Protein AF-A0A1I4DC19-F1 (afdb_monomer)

Secondary structure (DSSP, 8-state):
---HHHHHHHHHHHTTTSPBPHHHHHHHHHH-SSPPS-SSHHHHHHHHHHHHHHTT-EEE--TTSSSTTPBGGGG-HHHHHHHHHHHHHH-SS---TTSS-EEEPPPPTT----

Sequence (114 aa):
MPTMKEEVSGFWEYATIDDVTFPSVLDALRELTETPPGQDDTERMLHFVGLMLDQGFIAVSSPYADPPGEPWCDGDRDAVLRRIRQEWEALDHEPTFLDLCWFHRPRENGAKRA

Foldseek 3Di:
DAALVVVLVVQLVVLVPDWAFLVNLVVVQVVHPDQADDPDPLRSSLRSVLVNLVVPKFWAADCPDVVHGHTPPVSPSVNLSVVQSVQVVVDPDDDDRNGRTIIHHPDPPDDDDD

Solvent-accessible surface area (backbone atoms only — not comparable to full-atom values): 6685 Å² total; per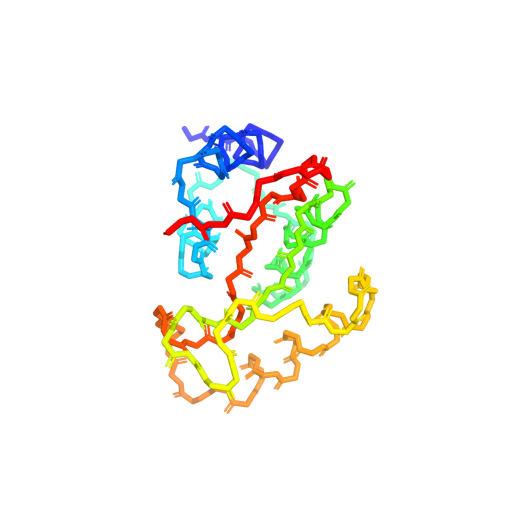-residue (Å²): 115,47,46,72,68,56,48,52,50,51,50,56,61,46,30,75,79,46,69,43,43,43,45,58,54,53,53,51,62,73,48,37,72,58,82,62,67,57,95,49,70,67,45,22,49,50,45,54,52,49,53,39,41,76,74,49,39,35,48,17,37,36,82,87,43,91,73,50,54,43,66,40,65,87,62,37,60,69,56,42,52,52,48,51,51,55,53,57,74,66,50,93,64,85,76,42,84,85,41,81,44,26,34,35,54,70,73,70,91,77,80,75,85,127

Nearest PDB structures (foldseek):
  1vtn-assembly1_C  TM=5.003E-01  e=8.009E+00  unclassified
  7q34-assembly2_C  TM=3.619E-01  e=3.775E+00  Lactococcus lactis subsp. lactis
  3f8f-assembly1_B  TM=3.730E-01  e=7.522E+00  Lactococcus cremoris subsp. cremoris MG1363

Mean predicted aligned error: 4.88 Å

Radius of gyration: 13.67 Å; Cα contacts (8 Å, |Δi|>4): 137; chains: 1; bounding box: 29×27×38 Å

Structure (mmCIF, N/CA/C/O backbone):
data_AF-A0A1I4DC19-F1
#
_entry.id   AF-A0A1I4DC19-F1
#
loop_
_atom_site.group_PDB
_atom_site.id
_atom_site.type_symbol
_atom_site.label_atom_id
_atom_site.label_alt_id
_atom_site.label_comp_id
_atom_site.label_asym_id
_atom_site.label_entity_id
_atom_site.label_seq_id
_atom_site.pdbx_PDB_ins_code
_atom_site.Cartn_x
_atom_site.Cartn_y
_atom_site.Cartn_z
_atom_site.occupancy
_atom_site.B_iso_or_equiv
_atom_site.auth_seq_id
_atom_site.auth_comp_id
_atom_site.auth_asym_id
_atom_site.auth_atom_id
_atom_site.pdbx_PDB_model_num
ATOM 1 N N . MET A 1 1 ? -9.856 16.409 9.497 1.00 74.25 1 MET A N 1
ATOM 2 C CA . MET A 1 1 ? -9.449 15.022 9.242 1.00 74.25 1 MET A CA 1
ATOM 3 C C . MET A 1 1 ? -10.343 14.496 8.126 1.00 74.25 1 MET A C 1
ATOM 5 O O . MET A 1 1 ? -11.516 14.865 8.131 1.00 74.25 1 MET A O 1
ATOM 9 N N . PRO A 1 2 ? -9.794 13.780 7.145 1.00 89.19 2 PRO A N 1
ATOM 10 C CA . PRO A 1 2 ? -10.501 13.336 5.944 1.00 89.19 2 PRO A CA 1
ATOM 11 C C . PRO A 1 2 ? -11.229 11.995 6.151 1.00 89.19 2 PRO A C 1
ATOM 13 O O . PRO A 1 2 ? -11.017 11.290 7.143 1.00 89.19 2 PRO A O 1
ATOM 16 N N . THR A 1 3 ? -12.146 11.664 5.246 1.00 94.38 3 THR A N 1
ATOM 17 C CA . THR A 1 3 ? -12.756 10.326 5.107 1.00 94.38 3 THR A CA 1
ATOM 18 C C . THR A 1 3 ? -11.865 9.406 4.265 1.00 94.38 3 THR A C 1
ATOM 20 O O . THR A 1 3 ? -11.012 9.882 3.515 1.00 94.38 3 THR A O 1
ATOM 23 N N . MET A 1 4 ? -12.090 8.086 4.310 1.00 93.50 4 MET A N 1
ATOM 24 C CA . MET A 1 4 ? -11.352 7.121 3.478 1.00 93.50 4 MET A CA 1
ATOM 25 C C . MET A 1 4 ? -11.461 7.466 1.995 1.00 93.50 4 MET A C 1
ATOM 27 O O . MET A 1 4 ? -10.483 7.407 1.256 1.00 93.50 4 MET A O 1
ATOM 31 N N . LYS A 1 5 ? -12.665 7.840 1.553 1.00 92.25 5 LYS A N 1
ATOM 32 C CA . LYS A 1 5 ? -12.919 8.182 0.153 1.00 92.25 5 LYS A CA 1
ATOM 33 C C . LYS A 1 5 ? -12.161 9.439 -0.272 1.00 92.25 5 LYS A C 1
ATOM 35 O O . LYS A 1 5 ? -11.657 9.484 -1.394 1.00 92.25 5 LYS A O 1
ATOM 40 N N . GLU A 1 6 ? -12.116 10.452 0.590 1.00 93.94 6 GLU A N 1
ATOM 41 C CA . GLU A 1 6 ? -11.363 11.680 0.327 1.00 93.94 6 GLU A CA 1
ATOM 42 C C . GLU A 1 6 ? -9.866 11.387 0.233 1.00 93.94 6 GLU A C 1
ATOM 44 O O . GLU A 1 6 ? -9.246 11.838 -0.725 1.00 93.94 6 GLU A O 1
ATOM 49 N N . GLU A 1 7 ? -9.314 10.551 1.118 1.00 94.88 7 GLU A N 1
ATOM 50 C CA . GLU A 1 7 ? -7.889 10.199 1.056 1.00 94.88 7 GLU A CA 1
ATOM 51 C C . GLU A 1 7 ? -7.512 9.367 -0.158 1.00 94.88 7 GLU A C 1
ATOM 53 O O . GLU A 1 7 ? -6.553 9.689 -0.856 1.00 94.88 7 GLU A O 1
ATOM 58 N N . VAL A 1 8 ? -8.296 8.342 -0.496 1.00 93.94 8 VAL A N 1
ATOM 59 C CA . VAL A 1 8 ? -8.036 7.572 -1.721 1.00 93.94 8 VAL A CA 1
ATOM 60 C C . VAL A 1 8 ? -8.126 8.475 -2.962 1.00 93.94 8 VAL A C 1
ATOM 62 O O . VAL A 1 8 ? -7.349 8.307 -3.902 1.00 93.94 8 VAL A O 1
ATOM 65 N N . SER A 1 9 ? -9.021 9.471 -2.958 1.00 93.25 9 SER A N 1
ATOM 66 C CA . SER A 1 9 ? -9.103 10.468 -4.037 1.00 93.25 9 SER A CA 1
ATOM 67 C C . SER A 1 9 ? -7.882 11.395 -4.054 1.00 93.25 9 SER A C 1
ATOM 69 O O . SER A 1 9 ? -7.338 11.660 -5.125 1.00 93.25 9 SER A O 1
ATOM 71 N N . GLY A 1 10 ? -7.409 11.839 -2.887 1.00 92.62 10 GLY A N 1
ATOM 72 C CA . GLY A 1 10 ? -6.191 12.640 -2.749 1.00 92.62 10 GLY A CA 1
ATOM 73 C C . GLY A 1 10 ? -4.953 11.894 -3.245 1.00 92.62 10 GLY A C 1
ATOM 74 O O . GLY A 1 10 ? -4.173 12.435 -4.029 1.00 92.62 10 GLY A O 1
ATOM 75 N N . PHE A 1 11 ? -4.823 10.612 -2.899 1.00 94.19 11 PHE A N 1
ATOM 76 C CA . PHE A 1 11 ? -3.781 9.752 -3.454 1.00 94.19 11 PHE A CA 1
ATOM 77 C C . PHE A 1 11 ? -3.899 9.587 -4.963 1.00 94.19 11 PHE A C 1
ATOM 79 O O . PHE A 1 11 ? -2.878 9.499 -5.637 1.00 94.19 11 PHE A O 1
ATOM 86 N N . TRP A 1 12 ? -5.111 9.554 -5.518 1.00 92.00 12 TRP A N 1
ATOM 87 C CA . TRP A 1 12 ? -5.288 9.403 -6.962 1.00 92.00 12 TRP A CA 1
ATOM 88 C C . TRP A 1 12 ? -4.778 10.629 -7.722 1.00 92.00 12 TRP A C 1
ATOM 90 O O . TRP A 1 12 ? -4.168 10.500 -8.787 1.00 92.00 12 TRP A O 1
ATOM 100 N N . GLU A 1 13 ? -4.999 11.820 -7.162 1.00 91.44 13 GLU A N 1
ATOM 101 C CA . GLU A 1 13 ? -4.441 13.070 -7.675 1.00 91.44 13 GLU A CA 1
ATOM 102 C C . GLU A 1 13 ? -2.921 13.117 -7.492 1.00 91.44 13 GLU A C 1
ATOM 104 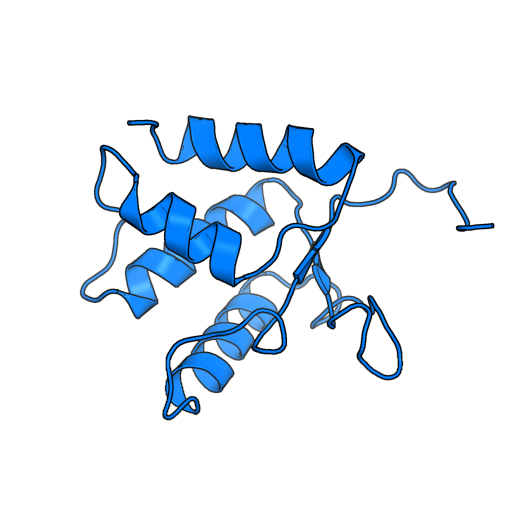O O . GLU A 1 13 ? -2.201 13.410 -8.448 1.00 91.44 13 GLU A O 1
ATOM 109 N N . TYR A 1 14 ? -2.413 12.758 -6.310 1.00 88.50 14 TYR A N 1
ATOM 110 C CA . TYR A 1 14 ? -0.975 12.713 -6.033 1.00 88.50 14 TYR A CA 1
ATOM 111 C C . TYR A 1 14 ? -0.229 11.738 -6.955 1.00 88.50 14 TYR A C 1
ATOM 113 O O . TYR A 1 14 ? 0.815 12.093 -7.504 1.00 88.50 14 TYR A O 1
ATOM 121 N N . ALA A 1 15 ? -0.823 10.572 -7.230 1.00 88.50 15 ALA A N 1
ATOM 122 C CA . ALA A 1 15 ? -0.290 9.535 -8.115 1.00 88.50 15 ALA A CA 1
ATOM 123 C C . ALA A 1 15 ? -0.137 9.966 -9.586 1.00 88.50 15 ALA A C 1
ATOM 125 O O . ALA A 1 15 ? 0.353 9.202 -10.420 1.00 88.50 15 ALA A O 1
ATOM 126 N N . THR A 1 16 ? -0.561 11.186 -9.939 1.00 86.00 16 THR A N 1
ATOM 127 C CA . THR A 1 16 ? -0.237 11.809 -11.233 1.00 86.00 16 THR A CA 1
ATOM 128 C C . THR A 1 16 ? 1.163 12.422 -11.277 1.00 86.00 16 THR A C 1
ATOM 130 O O . THR A 1 16 ? 1.693 12.643 -12.367 1.00 86.00 16 THR A O 1
ATOM 133 N N . ILE A 1 17 ? 1.751 12.694 -10.111 1.00 85.75 17 ILE A N 1
ATOM 134 C CA . ILE A 1 17 ? 3.045 13.355 -9.941 1.00 85.75 17 ILE A CA 1
ATOM 135 C C . ILE A 1 17 ? 4.094 12.339 -9.486 1.00 85.75 17 ILE A C 1
ATOM 137 O O . ILE A 1 17 ? 5.172 12.289 -10.078 1.00 85.75 17 ILE A O 1
ATOM 141 N N . ASP A 1 18 ? 3.778 11.539 -8.466 1.00 88.19 18 ASP A N 1
ATOM 142 C CA . ASP A 1 18 ? 4.709 10.584 -7.859 1.00 88.19 18 ASP A CA 1
ATOM 143 C C . ASP A 1 18 ? 3.986 9.348 -7.310 1.00 88.19 18 ASP A C 1
ATOM 145 O O . ASP A 1 18 ? 2.783 9.381 -7.067 1.00 88.19 18 ASP A O 1
ATOM 149 N N . ASP A 1 19 ? 4.713 8.253 -7.120 1.00 91.19 19 ASP A N 1
ATOM 150 C CA . ASP A 1 19 ? 4.154 7.005 -6.600 1.00 91.19 19 ASP A CA 1
ATOM 151 C C . ASP A 1 19 ? 3.810 7.139 -5.101 1.00 91.19 19 ASP A C 1
ATOM 153 O O . ASP A 1 19 ? 4.508 7.797 -4.327 1.00 91.19 19 ASP A O 1
ATOM 157 N N . VAL A 1 20 ? 2.727 6.495 -4.659 1.00 94.06 20 VAL A N 1
ATOM 158 C CA . VAL A 1 20 ? 2.303 6.514 -3.251 1.00 94.06 20 VAL A CA 1
ATOM 159 C C . VAL A 1 20 ? 3.089 5.462 -2.473 1.00 94.06 20 VAL A C 1
ATOM 161 O O . VAL A 1 20 ? 3.028 4.269 -2.777 1.00 94.06 20 VAL A O 1
ATOM 164 N N . THR A 1 21 ? 3.815 5.892 -1.444 1.00 94.19 21 THR A N 1
ATOM 165 C CA . THR A 1 21 ? 4.584 4.982 -0.584 1.00 94.19 21 THR A CA 1
ATOM 166 C C . THR A 1 21 ? 3.688 4.276 0.432 1.00 94.19 21 THR A C 1
ATOM 168 O O . THR A 1 21 ? 2.680 4.833 0.874 1.00 94.19 21 THR A O 1
ATOM 171 N N . PHE A 1 22 ? 4.071 3.073 0.868 1.00 93.50 22 PHE A N 1
ATOM 172 C CA . PHE A 1 22 ? 3.336 2.374 1.923 1.00 93.50 22 PHE A CA 1
ATOM 173 C C . PHE A 1 22 ? 3.250 3.167 3.242 1.00 93.50 22 PHE A C 1
ATOM 175 O O . PHE A 1 22 ? 2.157 3.243 3.805 1.00 93.50 22 PHE A O 1
ATOM 182 N N . PRO A 1 23 ? 4.324 3.826 3.730 1.00 93.38 23 PRO A N 1
ATOM 183 C CA . PRO A 1 23 ? 4.219 4.701 4.897 1.00 93.38 23 PRO A CA 1
ATOM 184 C C . PRO A 1 23 ? 3.183 5.818 4.735 1.00 93.38 23 PRO A C 1
ATOM 186 O O . PRO A 1 23 ? 2.426 6.068 5.667 1.00 93.38 23 PRO A O 1
ATOM 189 N N . SER A 1 24 ? 3.064 6.425 3.545 1.00 93.75 24 SER A N 1
ATOM 190 C CA . SER A 1 24 ? 2.023 7.430 3.281 1.00 93.75 24 SER A CA 1
ATOM 191 C C . SER A 1 24 ? 0.615 6.865 3.478 1.00 93.75 24 SER A C 1
ATOM 193 O O . SER A 1 24 ? -0.244 7.548 4.027 1.00 93.75 24 SER A O 1
ATOM 195 N N . VAL A 1 25 ? 0.381 5.608 3.087 1.00 94.31 25 VAL A N 1
ATOM 196 C CA . VAL A 1 25 ? -0.901 4.918 3.310 1.00 94.31 25 VAL A CA 1
ATOM 197 C C . VAL A 1 25 ? -1.185 4.740 4.806 1.00 94.31 25 VAL A C 1
ATOM 199 O O . VAL A 1 25 ? -2.314 4.949 5.247 1.00 94.31 25 VAL A O 1
ATOM 202 N N . LEU A 1 26 ? -0.172 4.383 5.599 1.00 94.00 26 LEU A N 1
ATOM 203 C CA . LEU A 1 26 ? -0.315 4.218 7.050 1.00 94.00 26 LEU A CA 1
ATOM 204 C C . LEU A 1 26 ? -0.549 5.547 7.768 1.00 94.00 26 LEU A C 1
ATOM 206 O O . LEU A 1 26 ? -1.356 5.607 8.696 1.00 94.00 26 LEU A O 1
ATOM 210 N N . ASP A 1 27 ? 0.130 6.607 7.342 1.00 94.19 27 ASP A N 1
ATOM 211 C CA . ASP A 1 27 ? -0.084 7.945 7.887 1.00 94.19 27 ASP A CA 1
ATOM 212 C C . ASP A 1 27 ? -1.499 8.438 7.560 1.00 94.19 27 ASP A C 1
ATOM 214 O O . ASP A 1 27 ? -2.211 8.872 8.465 1.00 94.19 27 ASP A O 1
ATOM 218 N N . ALA A 1 28 ? -1.974 8.236 6.324 1.00 93.69 28 ALA A N 1
ATOM 219 C CA . ALA A 1 28 ? -3.360 8.531 5.963 1.00 93.69 28 ALA A CA 1
ATOM 220 C C . ALA A 1 28 ? -4.356 7.746 6.829 1.00 93.69 28 ALA A C 1
ATOM 222 O O . ALA A 1 28 ? -5.292 8.338 7.361 1.00 93.69 28 ALA A O 1
ATOM 223 N N . LEU A 1 29 ? -4.125 6.444 7.047 1.00 93.88 29 LEU A N 1
ATOM 224 C CA . LEU A 1 29 ? -4.956 5.593 7.907 1.00 93.88 29 LEU A CA 1
ATOM 225 C C . LEU A 1 29 ? -5.071 6.138 9.343 1.00 93.88 29 LEU A C 1
ATOM 227 O O . LEU A 1 29 ? -6.153 6.096 9.930 1.00 93.88 29 LEU A O 1
ATOM 231 N N . ARG A 1 30 ? -3.971 6.655 9.906 1.00 93.00 30 ARG A N 1
ATOM 232 C CA . ARG A 1 30 ? -3.924 7.250 11.257 1.00 93.00 30 ARG A CA 1
ATOM 233 C C . ARG A 1 30 ? -4.672 8.581 11.342 1.00 93.00 30 ARG A C 1
ATOM 235 O O . ARG A 1 30 ? -5.129 8.949 12.423 1.00 93.00 30 ARG A O 1
ATOM 242 N N . GLU A 1 31 ? -4.788 9.295 10.227 1.00 94.06 31 GLU A N 1
ATOM 243 C CA . GLU A 1 31 ? -5.417 10.615 10.149 1.00 94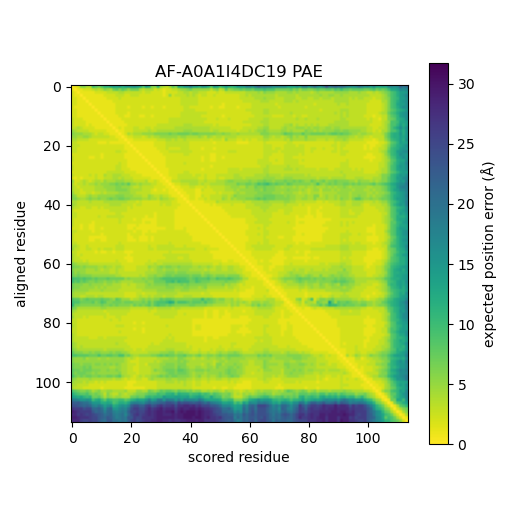.06 31 GLU A CA 1
ATOM 244 C C . GLU A 1 31 ? -6.906 10.581 9.776 1.00 94.06 31 GLU A C 1
ATOM 246 O O . GLU A 1 31 ? -7.556 11.631 9.767 1.00 94.06 31 GLU A O 1
ATOM 251 N N . LEU A 1 32 ? -7.474 9.404 9.497 1.00 93.12 32 LEU A N 1
ATOM 252 C CA . LEU A 1 32 ? -8.881 9.266 9.127 1.00 93.12 32 LEU A CA 1
ATOM 253 C C . LEU A 1 32 ? -9.837 9.677 10.254 1.00 93.12 32 LEU A C 1
ATOM 255 O O . LEU A 1 32 ? -9.632 9.415 11.438 1.00 93.12 32 LEU A O 1
ATOM 259 N N . THR A 1 33 ? -10.964 10.267 9.857 1.00 91.69 33 THR A N 1
ATOM 260 C CA . THR A 1 33 ? -12.102 10.533 10.761 1.00 91.69 33 THR A CA 1
ATOM 261 C C . THR A 1 33 ? -12.898 9.291 11.120 1.00 91.69 33 THR A C 1
ATOM 263 O O . THR A 1 33 ? -13.578 9.266 12.147 1.00 91.69 33 THR A O 1
ATOM 266 N N . GLU A 1 34 ? -12.847 8.281 10.261 1.00 92.88 34 GLU A N 1
ATOM 267 C CA . GLU A 1 34 ? -13.573 7.030 10.398 1.00 92.88 34 GLU A CA 1
ATOM 268 C C . GLU A 1 34 ? -12.598 5.872 10.591 1.00 92.88 34 GLU A C 1
ATOM 270 O O . GLU A 1 34 ? -11.504 5.860 10.035 1.00 92.88 34 GLU A O 1
ATOM 275 N N . THR A 1 35 ? -12.997 4.882 11.386 1.00 92.12 35 THR A N 1
ATOM 276 C CA . THR A 1 35 ? -12.222 3.651 11.542 1.00 92.12 35 THR A CA 1
ATOM 277 C C . THR A 1 35 ? -12.595 2.690 10.417 1.00 92.12 35 THR A C 1
ATOM 279 O O . THR A 1 35 ? -13.771 2.316 10.331 1.00 92.12 35 THR A O 1
ATOM 282 N N . PRO A 1 36 ? -11.643 2.251 9.574 1.00 93.00 36 PRO A N 1
ATOM 283 C CA . PRO A 1 36 ? -11.945 1.251 8.560 1.00 93.00 36 PRO A CA 1
ATOM 284 C C . PRO A 1 36 ? -12.422 -0.069 9.186 1.00 93.00 36 PRO A C 1
ATOM 286 O O . PRO A 1 36 ? -12.098 -0.369 10.339 1.00 93.00 36 PRO A O 1
ATOM 289 N N . PRO A 1 37 ? -13.178 -0.892 8.445 1.00 94.69 37 PRO A N 1
ATOM 290 C CA . PRO A 1 37 ? -13.511 -2.247 8.867 1.00 94.69 37 PRO A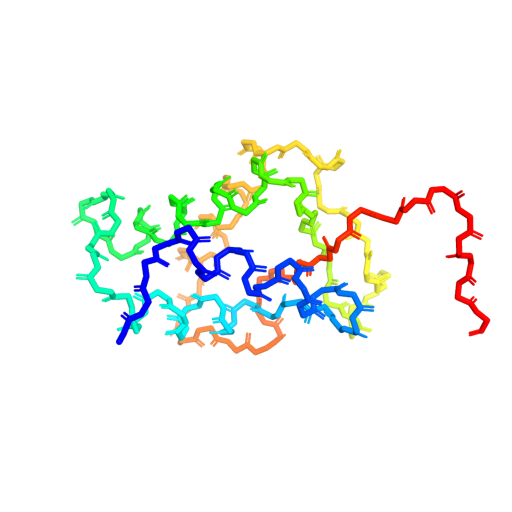 CA 1
ATOM 291 C C . PRO A 1 37 ? -12.260 -3.089 9.160 1.00 94.69 37 PRO A C 1
ATOM 293 O O . PRO A 1 37 ? -11.310 -3.082 8.383 1.00 94.69 37 PRO A O 1
ATOM 296 N N . GLY A 1 38 ? -12.289 -3.845 10.259 1.00 92.81 38 GLY A N 1
ATOM 297 C CA . GLY A 1 38 ? -11.208 -4.748 10.664 1.00 92.81 38 GLY A CA 1
ATOM 298 C C . GLY A 1 38 ? -11.129 -4.917 12.183 1.00 92.81 38 GLY A C 1
ATOM 299 O O . GLY A 1 38 ? -11.478 -4.002 12.940 1.00 92.81 38 GLY A O 1
ATOM 300 N N . GLN A 1 39 ? -10.706 -6.098 12.628 1.00 92.44 39 GLN A N 1
ATOM 301 C CA . GLN A 1 39 ? -10.546 -6.444 14.044 1.00 92.44 39 GLN A CA 1
ATOM 302 C C . GLN A 1 39 ? -9.234 -5.915 14.634 1.00 92.44 39 GLN A C 1
ATOM 304 O O . GLN A 1 39 ? -9.175 -5.642 15.833 1.00 92.44 39 GLN A O 1
ATOM 309 N N . ASP A 1 40 ? -8.224 -5.718 13.792 1.00 92.06 40 ASP A N 1
ATOM 310 C CA . ASP A 1 40 ? -6.909 -5.194 14.146 1.00 92.06 40 ASP A CA 1
ATOM 311 C C . ASP A 1 40 ? -6.402 -4.194 13.092 1.00 92.06 40 ASP A C 1
ATOM 313 O O . ASP A 1 40 ? -7.072 -3.907 12.094 1.00 92.06 40 ASP A O 1
ATOM 317 N N . ASP A 1 41 ? -5.225 -3.621 13.337 1.00 90.06 41 ASP A N 1
ATOM 318 C CA . ASP A 1 41 ? -4.636 -2.609 12.459 1.00 90.06 41 ASP A CA 1
ATOM 319 C C . ASP A 1 41 ? -4.228 -3.186 11.095 1.00 90.06 41 ASP A C 1
ATOM 321 O O . ASP A 1 41 ? -4.339 -2.493 10.081 1.00 90.06 41 ASP A O 1
ATOM 325 N N . THR A 1 42 ? -3.849 -4.467 11.038 1.00 92.50 42 THR A N 1
ATOM 326 C CA . THR A 1 42 ? -3.533 -5.161 9.785 1.00 92.50 42 THR A CA 1
ATOM 327 C C . THR A 1 42 ? -4.775 -5.287 8.908 1.00 92.50 42 THR A C 1
ATOM 329 O O . THR A 1 42 ? -4.727 -4.961 7.724 1.00 92.50 42 THR A O 1
ATOM 332 N N . GLU A 1 43 ? -5.913 -5.708 9.458 1.00 95.38 43 GLU A N 1
ATOM 333 C CA . GLU A 1 43 ? -7.169 -5.816 8.713 1.00 95.38 43 GLU A CA 1
ATOM 334 C C . GLU A 1 43 ? -7.675 -4.458 8.225 1.00 95.38 43 GLU A C 1
ATOM 336 O O . GLU A 1 43 ? -8.128 -4.355 7.084 1.00 95.38 43 GLU A O 1
ATOM 341 N N . ARG A 1 44 ? -7.545 -3.409 9.046 1.00 94.94 44 ARG A N 1
ATOM 342 C CA . ARG A 1 44 ? -7.926 -2.038 8.669 1.00 94.94 44 ARG A CA 1
ATOM 343 C C . ARG A 1 44 ? -7.055 -1.489 7.547 1.00 94.94 44 ARG A C 1
ATOM 345 O O . ARG A 1 44 ? -7.580 -0.920 6.590 1.00 94.94 44 ARG A O 1
ATOM 352 N N . MET A 1 45 ? -5.742 -1.697 7.639 1.00 95.19 45 MET A N 1
ATOM 353 C CA . MET A 1 45 ? -4.798 -1.347 6.580 1.00 95.19 45 MET A CA 1
ATOM 354 C C . MET A 1 45 ? -5.129 -2.101 5.288 1.00 95.19 45 MET A C 1
ATOM 356 O O . MET A 1 45 ? -5.254 -1.477 4.236 1.00 95.19 45 MET A O 1
ATOM 360 N N . LEU A 1 46 ? -5.353 -3.418 5.358 1.00 97.12 46 LEU A N 1
ATOM 361 C CA . LEU A 1 46 ? -5.683 -4.226 4.180 1.00 97.12 46 LEU A CA 1
ATOM 362 C C . LEU A 1 46 ? -7.021 -3.813 3.561 1.00 97.12 46 LEU A C 1
ATOM 364 O O . LEU A 1 46 ? -7.164 -3.856 2.340 1.00 97.12 46 LEU A O 1
ATOM 368 N N . HIS A 1 47 ? -7.992 -3.389 4.375 1.00 96.56 47 HIS A N 1
ATOM 369 C CA . HIS A 1 47 ? -9.239 -2.822 3.874 1.00 96.56 47 HIS A CA 1
ATOM 370 C C . HIS A 1 47 ? -8.980 -1.542 3.075 1.00 96.56 47 HIS A C 1
ATOM 372 O O . HIS A 1 47 ? -9.455 -1.417 1.947 1.00 96.56 47 HIS A O 1
ATOM 378 N N . PHE A 1 48 ? -8.199 -0.615 3.633 1.00 96.25 48 PHE A N 1
ATOM 379 C CA . PHE A 1 48 ? -7.875 0.650 2.977 1.00 96.25 48 PHE A CA 1
ATOM 380 C C . PHE A 1 48 ? -7.085 0.442 1.675 1.00 96.25 48 PHE A C 1
ATOM 382 O O . PHE A 1 48 ? -7.448 0.994 0.636 1.00 96.25 48 PHE A O 1
ATOM 389 N N . VAL A 1 49 ? -6.070 -0.429 1.685 1.00 96.69 49 VAL A N 1
ATOM 390 C CA . VAL A 1 49 ? -5.341 -0.822 0.468 1.00 96.69 49 VAL A CA 1
ATOM 391 C C 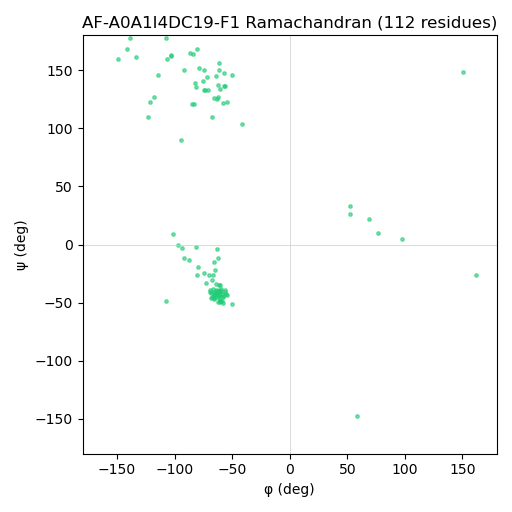. VAL A 1 49 ? -6.282 -1.473 -0.546 1.00 96.69 49 VAL A C 1
ATOM 393 O O . VAL A 1 49 ? -6.206 -1.173 -1.734 1.00 96.69 49 VAL A O 1
ATOM 396 N N . GLY A 1 50 ? -7.211 -2.319 -0.095 1.00 96.56 50 GLY A N 1
ATOM 397 C CA . GLY A 1 50 ? -8.241 -2.904 -0.951 1.00 96.56 50 GLY A CA 1
ATOM 398 C C . GLY A 1 50 ? -9.045 -1.842 -1.701 1.00 96.56 50 GLY A C 1
ATOM 399 O O . GLY A 1 50 ? -9.228 -1.975 -2.907 1.00 96.56 50 GLY A O 1
ATOM 400 N N . LEU A 1 51 ? -9.436 -0.754 -1.026 1.00 95.44 51 LEU A N 1
ATOM 401 C CA . LEU A 1 51 ? -10.122 0.376 -1.661 1.00 95.44 51 LEU A CA 1
ATOM 402 C C . LEU A 1 51 ? -9.250 1.075 -2.710 1.00 95.44 51 LEU A C 1
ATOM 404 O O . LEU A 1 51 ? -9.760 1.434 -3.769 1.00 95.44 51 LEU A O 1
ATOM 408 N N . MET A 1 52 ? -7.950 1.252 -2.451 1.00 95.56 52 MET A N 1
ATOM 409 C CA . MET A 1 52 ? -7.024 1.799 -3.451 1.00 95.56 52 MET A CA 1
ATOM 410 C C . MET A 1 52 ? -6.967 0.894 -4.690 1.00 95.56 52 MET A C 1
ATOM 412 O O . MET A 1 52 ? -7.152 1.361 -5.813 1.00 95.56 52 MET A O 1
ATOM 416 N N . LEU A 1 53 ? -6.787 -0.415 -4.509 1.00 95.38 53 LEU A N 1
ATOM 417 C CA . LEU A 1 53 ? -6.759 -1.371 -5.622 1.00 95.38 53 LEU A CA 1
ATOM 418 C C . LEU A 1 53 ? -8.088 -1.383 -6.399 1.00 95.38 53 LEU A C 1
ATOM 420 O O . LEU A 1 53 ? -8.082 -1.404 -7.628 1.00 95.38 53 LEU A O 1
ATOM 424 N N . ASP A 1 54 ? -9.224 -1.275 -5.703 1.00 94.19 54 ASP A N 1
ATOM 425 C CA . ASP A 1 54 ? -10.558 -1.188 -6.314 1.00 94.19 54 ASP A CA 1
ATOM 426 C C . ASP A 1 54 ? -10.759 0.114 -7.118 1.00 94.19 54 ASP A C 1
ATOM 428 O O . ASP A 1 54 ? -11.540 0.140 -8.071 1.00 94.19 54 ASP A O 1
ATOM 432 N N . GLN A 1 55 ? -10.042 1.194 -6.780 1.00 91.75 55 GLN A N 1
ATOM 433 C CA . GLN A 1 55 ? -9.976 2.426 -7.585 1.00 91.75 55 GLN A CA 1
ATOM 434 C C . GLN A 1 55 ? -8.988 2.334 -8.755 1.00 91.75 55 GLN A C 1
ATOM 436 O O . GLN A 1 55 ? -8.887 3.259 -9.560 1.00 91.75 55 GLN A O 1
ATOM 441 N N . GLY A 1 56 ? -8.288 1.210 -8.886 1.00 92.62 56 GLY A N 1
ATOM 442 C CA . GLY A 1 56 ? -7.398 0.919 -9.996 1.00 92.62 56 GLY A CA 1
ATOM 443 C C . GLY A 1 56 ? -5.931 1.203 -9.715 1.00 92.62 56 GLY A C 1
ATOM 444 O O . GLY A 1 56 ? -5.149 1.051 -10.644 1.00 92.62 56 GLY A O 1
ATOM 445 N N . PHE A 1 57 ? -5.534 1.588 -8.495 1.00 94.69 57 PHE A N 1
ATOM 446 C CA . PHE A 1 57 ? -4.111 1.634 -8.143 1.00 94.69 57 PHE A CA 1
ATOM 447 C C . PHE A 1 57 ? -3.466 0.264 -8.353 1.00 94.69 57 PHE A C 1
ATOM 449 O O . PHE A 1 57 ? -4.090 -0.775 -8.141 1.00 94.69 57 PHE A O 1
ATOM 456 N N . ILE A 1 58 ? -2.193 0.266 -8.729 1.00 94.88 58 ILE A N 1
ATOM 457 C CA . ILE A 1 58 ? -1.421 -0.956 -8.928 1.00 94.88 58 ILE A CA 1
ATOM 458 C C . ILE A 1 58 ? -0.268 -0.954 -7.928 1.00 94.88 58 ILE A C 1
ATOM 460 O O . ILE A 1 58 ? 0.497 0.008 -7.849 1.00 94.88 58 ILE A O 1
ATOM 464 N N . ALA A 1 59 ? -0.155 -2.037 -7.161 1.00 95.75 59 ALA A N 1
ATOM 465 C CA . ALA A 1 59 ? 0.984 -2.269 -6.285 1.00 95.75 59 ALA A CA 1
ATOM 466 C C . ALA A 1 59 ? 2.220 -2.653 -7.113 1.00 95.75 59 ALA A C 1
ATOM 468 O O . ALA A 1 59 ? 2.136 -3.524 -7.980 1.00 95.75 59 ALA A O 1
ATOM 469 N N . VAL A 1 60 ? 3.362 -2.033 -6.830 1.00 93.94 60 VAL A N 1
ATOM 470 C CA . VAL A 1 60 ? 4.642 -2.254 -7.517 1.00 93.94 60 VAL A CA 1
ATOM 471 C C . VAL A 1 60 ? 5.800 -2.425 -6.546 1.00 93.94 60 VAL A C 1
ATOM 473 O O . VAL A 1 60 ? 5.731 -2.025 -5.380 1.00 93.94 60 VAL A O 1
ATOM 476 N N . SER A 1 61 ? 6.893 -3.007 -7.045 1.00 91.94 61 SER A N 1
ATOM 477 C CA . SER A 1 61 ? 8.176 -2.970 -6.350 1.00 91.94 61 SER A CA 1
ATOM 478 C C . SER A 1 61 ? 8.671 -1.531 -6.183 1.00 91.94 61 SER A C 1
ATOM 480 O O . SER A 1 61 ? 8.397 -0.654 -7.004 1.00 91.94 61 SER A O 1
ATOM 482 N N . SER A 1 62 ? 9.427 -1.304 -5.108 1.00 89.38 62 SER A N 1
ATOM 483 C CA . SER A 1 62 ? 10.107 -0.033 -4.857 1.00 89.38 62 SER A CA 1
ATOM 484 C C . SER A 1 62 ? 10.905 0.434 -6.087 1.00 89.38 62 SER A C 1
ATOM 486 O O . SER A 1 62 ? 11.506 -0.398 -6.776 1.00 89.38 62 SER A O 1
ATOM 488 N N . PRO A 1 63 ? 11.002 1.751 -6.351 1.00 87.88 63 PRO A N 1
ATOM 489 C CA . PRO A 1 63 ? 11.875 2.284 -7.399 1.00 87.88 63 PRO A CA 1
ATOM 490 C C . PRO A 1 63 ? 13.365 1.991 -7.147 1.00 87.88 63 PRO A C 1
ATOM 492 O O . PRO A 1 63 ? 14.185 2.182 -8.042 1.00 87.88 63 PRO A O 1
ATOM 495 N N . TYR A 1 64 ? 13.715 1.525 -5.944 1.00 87.69 64 TYR A N 1
ATOM 496 C CA . TYR A 1 64 ? 15.060 1.092 -5.566 1.00 87.69 64 TYR A CA 1
ATOM 497 C C . TYR A 1 64 ? 15.267 -0.433 -5.663 1.00 87.69 64 TYR A C 1
ATOM 499 O O . TYR A 1 64 ? 16.358 -0.911 -5.355 1.00 87.69 64 TYR A O 1
ATOM 507 N N . ALA A 1 65 ? 14.244 -1.200 -6.055 1.00 88.19 65 ALA A N 1
ATOM 508 C CA . ALA A 1 65 ? 14.340 -2.645 -6.266 1.00 88.19 65 ALA A CA 1
ATOM 509 C C . ALA A 1 65 ? 14.953 -2.994 -7.637 1.00 88.19 65 ALA A C 1
ATOM 511 O O . ALA A 1 65 ? 15.065 -2.141 -8.517 1.00 88.19 65 ALA A O 1
ATOM 512 N N . ASP A 1 66 ? 15.314 -4.266 -7.830 1.00 84.06 66 ASP A N 1
ATOM 513 C CA . ASP A 1 66 ? 15.768 -4.807 -9.116 1.00 84.06 66 ASP A CA 1
ATOM 514 C C . ASP A 1 66 ? 14.882 -5.996 -9.544 1.00 84.06 66 ASP A C 1
ATOM 516 O O . ASP A 1 66 ? 14.956 -7.056 -8.913 1.00 84.06 66 ASP A O 1
ATOM 520 N N . PRO A 1 67 ? 14.036 -5.855 -10.583 1.00 86.31 67 PRO A N 1
ATOM 521 C CA . PRO A 1 67 ? 13.744 -4.632 -11.348 1.00 86.31 67 PRO A CA 1
ATOM 522 C C . PRO A 1 67 ? 12.840 -3.614 -10.597 1.00 86.31 67 PRO A C 1
ATOM 524 O O . PRO A 1 67 ? 11.983 -4.007 -9.791 1.00 86.31 67 PRO A O 1
ATOM 527 N N . PRO A 1 68 ? 12.997 -2.300 -10.864 1.00 88.69 68 PRO A N 1
ATOM 528 C CA . PRO A 1 68 ? 12.247 -1.245 -10.184 1.00 88.69 68 PRO A CA 1
ATOM 529 C C . PRO A 1 68 ? 10.850 -1.036 -10.782 1.00 88.69 68 PRO A C 1
ATOM 531 O O . PRO A 1 68 ? 10.695 -0.972 -12.003 1.00 88.69 68 PRO A O 1
ATOM 534 N N . GLY A 1 69 ? 9.845 -0.829 -9.928 1.00 87.44 69 GLY A N 1
ATOM 535 C CA . GLY A 1 69 ? 8.488 -0.472 -10.356 1.00 87.44 69 GLY A CA 1
ATOM 536 C C . GLY A 1 69 ? 7.724 -1.586 -11.081 1.00 87.44 69 GLY A C 1
ATOM 537 O O . GLY A 1 69 ? 6.799 -1.289 -11.837 1.00 87.44 69 GLY A O 1
ATOM 538 N N . GLU A 1 70 ? 8.101 -2.851 -10.890 1.00 91.00 70 GLU A N 1
ATOM 539 C CA . GLU A 1 70 ? 7.389 -3.982 -11.488 1.00 91.00 70 GLU A CA 1
ATOM 540 C C . GLU A 1 70 ? 6.066 -4.245 -10.761 1.00 91.00 70 GLU A C 1
ATOM 542 O O . GLU A 1 70 ? 6.064 -4.322 -9.523 1.00 91.00 70 GLU A O 1
ATOM 547 N N . PRO A 1 71 ? 4.950 -4.427 -11.495 1.00 92.62 71 PRO A N 1
ATOM 548 C CA . PRO A 1 71 ? 3.663 -4.764 -10.905 1.00 92.62 71 PRO A CA 1
ATOM 549 C C . PRO A 1 71 ? 3.727 -6.043 -10.080 1.00 92.62 71 PRO A C 1
ATOM 551 O O . PRO A 1 71 ? 4.291 -7.062 -10.482 1.00 92.62 71 PRO A O 1
ATOM 554 N N . TRP A 1 72 ? 3.098 -6.012 -8.914 1.00 93.25 72 TRP A N 1
ATOM 555 C CA . TRP A 1 72 ? 2.941 -7.196 -8.088 1.00 93.25 72 TRP A CA 1
ATOM 556 C C . TRP A 1 72 ? 1.766 -8.033 -8.572 1.00 93.25 72 TRP A C 1
ATOM 558 O O . TRP A 1 72 ? 0.676 -7.517 -8.814 1.00 93.25 72 TRP A O 1
ATOM 568 N N . CYS A 1 73 ? 1.989 -9.348 -8.641 1.00 90.25 73 CYS A N 1
ATOM 569 C CA . CYS A 1 73 ? 0.945 -10.350 -8.862 1.00 90.25 73 CYS A CA 1
ATOM 570 C C . CYS A 1 73 ? 0.061 -10.072 -10.092 1.00 90.25 73 CYS A C 1
ATOM 572 O O . CYS A 1 73 ? -1.135 -10.345 -10.049 1.00 90.25 73 CYS A O 1
ATOM 574 N N . ASP A 1 74 ? 0.629 -9.486 -11.152 1.00 84.19 74 ASP A N 1
ATOM 575 C CA . ASP A 1 74 ? -0.087 -9.085 -12.372 1.00 84.19 74 ASP A CA 1
ATOM 576 C C . ASP A 1 74 ? -1.328 -8.200 -12.112 1.00 84.19 74 ASP A C 1
ATOM 578 O O . ASP A 1 74 ? -2.274 -8.183 -12.899 1.00 84.19 74 ASP A O 1
ATOM 582 N N . GLY A 1 75 ? -1.340 -7.460 -10.995 1.00 81.25 75 GLY A N 1
ATOM 583 C CA . GLY A 1 75 ? -2.467 -6.618 -10.585 1.00 81.25 75 GLY A CA 1
ATOM 584 C C . GLY A 1 75 ? -3.650 -7.379 -9.975 1.00 81.25 75 GLY A C 1
ATOM 585 O O . GLY A 1 75 ? -4.704 -6.780 -9.761 1.00 81.25 75 GLY A O 1
ATOM 586 N N . ASP A 1 76 ? -3.511 -8.675 -9.674 1.00 92.69 76 ASP A N 1
ATOM 587 C CA . ASP A 1 76 ? -4.548 -9.435 -8.971 1.00 92.69 76 ASP A CA 1
ATOM 588 C C . ASP A 1 76 ? -4.695 -8.927 -7.531 1.00 92.69 76 ASP A C 1
ATOM 590 O O . ASP A 1 76 ? -3.828 -9.123 -6.675 1.00 92.69 76 ASP A O 1
ATOM 594 N N . ARG A 1 77 ? -5.825 -8.267 -7.272 1.00 94.56 77 ARG A N 1
ATOM 595 C CA . ARG A 1 77 ? -6.153 -7.633 -5.992 1.00 94.56 77 ARG A CA 1
ATOM 596 C C . ARG A 1 77 ? -5.962 -8.569 -4.802 1.00 94.56 77 ARG A C 1
ATOM 598 O O . ARG A 1 77 ? -5.312 -8.205 -3.824 1.00 94.56 77 ARG A O 1
ATOM 605 N N . ASP A 1 78 ? -6.536 -9.766 -4.861 1.00 96.56 78 ASP A N 1
ATOM 606 C CA . ASP A 1 78 ? -6.531 -10.671 -3.715 1.00 96.56 78 ASP A CA 1
ATOM 607 C C . ASP A 1 78 ? -5.138 -11.270 -3.490 1.00 96.56 78 ASP A C 1
ATOM 609 O O . ASP A 1 78 ? -4.743 -11.506 -2.347 1.00 96.56 78 ASP A O 1
ATOM 613 N N . ALA A 1 79 ? -4.366 -11.498 -4.554 1.00 97.19 79 ALA A N 1
ATOM 614 C CA . ALA A 1 79 ? -2.969 -11.900 -4.462 1.00 97.19 79 ALA A CA 1
ATOM 615 C C . ALA A 1 79 ? -2.092 -10.799 -3.857 1.00 97.19 79 ALA A C 1
ATOM 617 O O . ALA A 1 79 ? -1.291 -11.103 -2.971 1.00 97.19 79 ALA A O 1
ATOM 618 N N . VAL A 1 80 ? -2.290 -9.538 -4.255 1.00 97.06 80 VAL A N 1
ATOM 619 C CA . VAL A 1 80 ? -1.600 -8.382 -3.663 1.00 97.06 80 VAL A CA 1
ATOM 620 C C . VAL A 1 80 ? -1.914 -8.273 -2.171 1.00 97.06 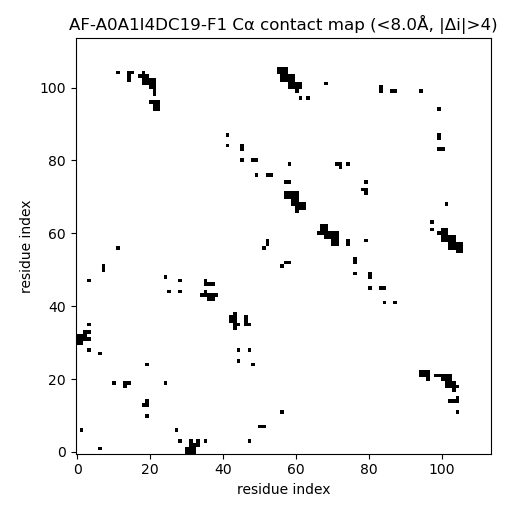80 VAL A C 1
ATOM 622 O O . VAL A 1 80 ? -0.991 -8.221 -1.362 1.00 97.06 80 VAL A O 1
ATOM 625 N N . LEU A 1 81 ? -3.190 -8.324 -1.775 1.00 97.75 81 LEU A N 1
ATOM 626 C CA . LEU A 1 81 ? -3.580 -8.238 -0.361 1.00 97.75 81 LEU A CA 1
ATOM 627 C C . LEU A 1 81 ? -3.026 -9.403 0.472 1.00 97.75 81 LEU A C 1
ATOM 629 O O . LEU A 1 81 ? -2.557 -9.190 1.591 1.00 97.75 81 LEU A O 1
ATOM 633 N N . ARG A 1 82 ? -3.034 -10.632 -0.067 1.00 97.50 82 ARG A N 1
ATOM 634 C CA . ARG A 1 82 ? -2.402 -11.786 0.598 1.00 97.50 82 ARG A CA 1
ATOM 635 C C . ARG A 1 82 ? -0.901 -11.579 0.777 1.00 97.50 82 ARG A C 1
ATOM 637 O O . ARG A 1 82 ? -0.386 -11.886 1.848 1.00 97.50 82 ARG A O 1
ATOM 644 N N . ARG A 1 83 ? -0.214 -11.063 -0.243 1.00 96.94 83 ARG A N 1
ATOM 645 C CA . ARG A 1 83 ? 1.224 -10.797 -0.185 1.00 96.94 83 ARG A CA 1
ATOM 646 C C . ARG A 1 83 ? 1.557 -9.705 0.831 1.00 96.94 83 ARG A C 1
ATOM 648 O O . ARG A 1 83 ? 2.432 -9.923 1.657 1.00 96.94 83 ARG A O 1
ATOM 655 N N . ILE A 1 84 ? 0.825 -8.589 0.828 1.00 96.25 84 ILE A N 1
ATOM 656 C CA . ILE A 1 84 ? 1.004 -7.508 1.812 1.00 96.25 84 ILE A CA 1
AT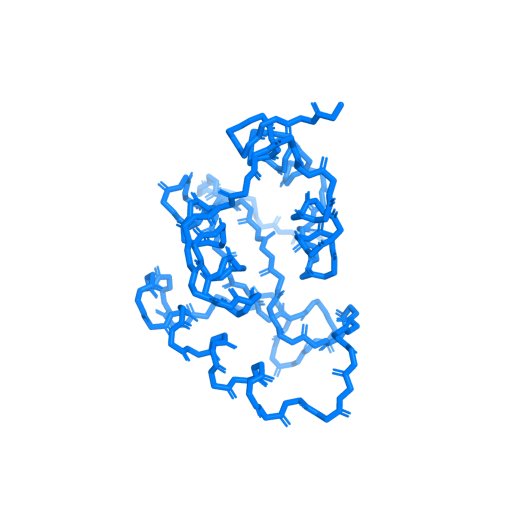OM 657 C C . ILE A 1 84 ? 0.812 -8.041 3.229 1.00 96.25 84 ILE A C 1
ATOM 659 O O . ILE A 1 84 ? 1.626 -7.744 4.092 1.00 96.25 84 ILE A O 1
ATOM 663 N N . ARG A 1 85 ? -0.217 -8.866 3.472 1.00 96.56 85 ARG A N 1
ATOM 664 C CA . ARG A 1 85 ? -0.413 -9.507 4.780 1.00 96.56 85 ARG A CA 1
ATOM 665 C C . ARG A 1 85 ? 0.802 -10.343 5.188 1.00 96.56 85 ARG A C 1
ATOM 667 O O . ARG A 1 85 ? 1.290 -10.184 6.297 1.00 96.56 85 ARG A O 1
ATOM 674 N N . GLN A 1 86 ? 1.278 -11.214 4.298 1.00 95.75 86 GLN A N 1
ATOM 675 C CA . GLN A 1 86 ? 2.420 -12.090 4.575 1.00 95.75 86 GLN A CA 1
ATOM 676 C C . GLN A 1 86 ? 3.696 -11.304 4.871 1.00 95.75 86 GLN A C 1
ATOM 678 O O . GLN A 1 86 ? 4.407 -11.634 5.814 1.00 95.75 86 GLN A O 1
ATOM 683 N N . GLU A 1 87 ? 3.991 -10.280 4.069 1.00 95.06 87 GLU A N 1
ATOM 684 C CA . GLU A 1 87 ? 5.174 -9.450 4.281 1.00 95.06 87 GLU A CA 1
ATOM 685 C C . GLU A 1 87 ? 5.032 -8.604 5.552 1.00 95.06 87 GLU A C 1
ATOM 687 O O . GLU A 1 87 ? 5.970 -8.554 6.335 1.00 95.06 87 GLU A O 1
ATOM 692 N N . TRP A 1 88 ? 3.850 -8.037 5.825 1.00 93.88 88 TRP A N 1
ATOM 693 C CA . TRP A 1 88 ? 3.563 -7.303 7.062 1.00 93.88 88 TRP A CA 1
ATOM 694 C C . TRP A 1 88 ? 3.767 -8.163 8.311 1.00 93.88 88 TRP A C 1
ATOM 696 O O . TRP A 1 88 ? 4.432 -7.744 9.249 1.00 93.88 88 TRP A O 1
ATOM 706 N N . GLU A 1 89 ? 3.211 -9.376 8.328 1.00 93.19 89 GLU A N 1
ATOM 707 C CA . GLU A 1 89 ? 3.346 -10.317 9.449 1.00 93.19 89 GLU A CA 1
ATOM 708 C C . GLU A 1 89 ? 4.795 -10.795 9.649 1.00 93.19 89 GLU A C 1
ATOM 710 O O . GLU A 1 89 ? 5.146 -11.252 10.737 1.00 93.19 89 GLU A O 1
ATOM 715 N N . ALA A 1 90 ? 5.633 -10.701 8.612 1.00 94.81 90 ALA A N 1
ATOM 716 C CA . ALA A 1 90 ? 7.049 -11.044 8.670 1.00 94.81 90 ALA A CA 1
ATOM 717 C C . ALA A 1 90 ? 7.949 -9.879 9.121 1.00 94.81 90 ALA A C 1
ATOM 719 O O . ALA A 1 90 ? 9.113 -10.126 9.445 1.00 94.81 90 ALA A O 1
ATOM 720 N N . LEU A 1 91 ? 7.443 -8.641 9.145 1.00 92.56 91 LEU A N 1
AT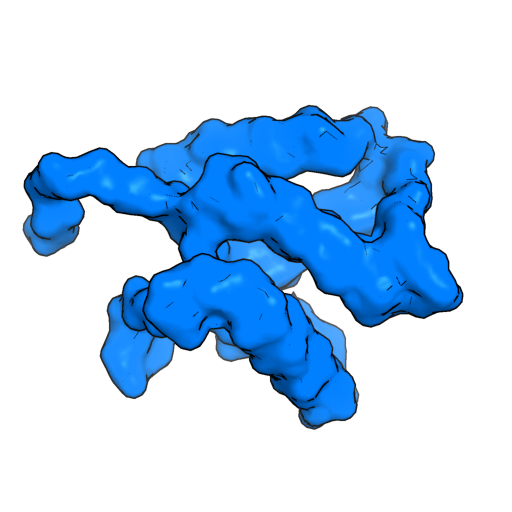OM 721 C CA . LEU A 1 91 ? 8.189 -7.487 9.642 1.00 92.56 91 LEU A CA 1
ATOM 722 C C . LEU A 1 91 ? 8.332 -7.562 11.166 1.00 92.56 91 LE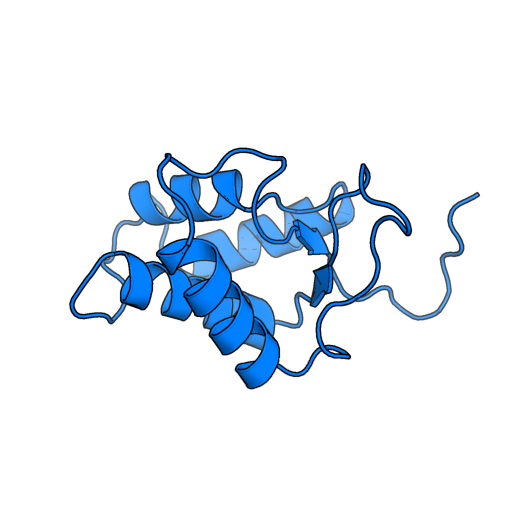U A C 1
ATOM 724 O O . LEU A 1 91 ? 7.363 -7.767 11.897 1.00 92.56 91 LEU A O 1
ATOM 728 N N . ASP A 1 92 ? 9.549 -7.340 11.655 1.00 92.12 92 ASP A N 1
ATOM 729 C CA . ASP A 1 92 ? 9.857 -7.195 13.081 1.00 92.12 92 ASP A CA 1
ATOM 730 C C . ASP A 1 92 ? 10.046 -5.722 13.498 1.00 92.12 92 ASP A C 1
ATOM 732 O O . ASP A 1 92 ? 10.440 -5.430 14.631 1.00 92.12 92 ASP A O 1
ATOM 736 N N . HIS A 1 93 ? 9.728 -4.790 12.595 1.00 90.50 93 HIS A N 1
ATOM 737 C CA . HIS A 1 93 ? 9.833 -3.346 12.779 1.00 90.50 93 HIS A CA 1
ATOM 738 C C . HIS A 1 93 ? 8.663 -2.591 12.129 1.00 90.50 93 HIS A C 1
ATOM 740 O O . HIS A 1 93 ? 7.896 -3.140 11.341 1.00 90.50 93 HIS A O 1
ATOM 746 N N . GLU A 1 94 ? 8.544 -1.299 12.446 1.00 86.50 94 GLU A N 1
ATOM 747 C CA . GLU A 1 94 ? 7.612 -0.404 11.752 1.00 86.50 94 GLU A CA 1
ATOM 748 C C . GLU A 1 94 ? 7.982 -0.289 10.260 1.00 86.50 94 GLU A C 1
ATOM 750 O O . GLU A 1 94 ? 9.171 -0.144 9.947 1.00 86.50 94 GLU A O 1
ATOM 755 N N . PRO A 1 95 ? 7.005 -0.315 9.337 1.00 87.12 95 PRO A N 1
ATOM 756 C CA . PRO A 1 95 ? 7.264 -0.193 7.907 1.00 87.12 95 PRO A CA 1
ATOM 757 C C . PRO A 1 95 ? 7.928 1.136 7.538 1.00 87.12 95 PRO A C 1
ATOM 759 O O . PRO A 1 95 ? 7.490 2.220 7.928 1.00 87.12 95 PRO A O 1
ATOM 762 N N . THR A 1 96 ? 8.966 1.046 6.722 1.00 88.00 96 THR A N 1
ATOM 763 C CA . THR A 1 96 ? 9.690 2.163 6.120 1.00 88.00 96 THR A CA 1
ATOM 764 C C . THR A 1 96 ? 9.371 2.269 4.629 1.00 88.00 96 THR A C 1
ATOM 766 O O . THR A 1 96 ? 8.649 1.457 4.057 1.00 88.00 96 THR A O 1
ATOM 769 N N . PHE A 1 97 ? 9.932 3.276 3.955 1.00 85.56 97 PHE A N 1
ATOM 770 C CA . PHE A 1 97 ? 9.741 3.472 2.513 1.00 85.56 97 PHE A CA 1
ATOM 771 C C . PHE A 1 97 ? 10.351 2.353 1.643 1.00 85.56 97 PHE A C 1
ATOM 773 O O . PHE A 1 97 ? 10.066 2.280 0.446 1.00 85.56 97 PHE A O 1
ATOM 780 N N . LEU A 1 98 ? 11.223 1.515 2.216 1.00 86.75 98 LEU A N 1
ATOM 781 C CA . LEU A 1 98 ? 11.815 0.360 1.536 1.00 86.75 98 LEU A CA 1
ATOM 782 C C . LEU A 1 98 ? 11.016 -0.927 1.744 1.00 86.75 98 LEU A C 1
ATOM 784 O O . LEU A 1 98 ? 11.279 -1.905 1.047 1.00 86.75 98 LEU A O 1
ATOM 788 N N . ASP A 1 99 ? 10.061 -0.921 2.670 1.00 88.56 99 ASP A N 1
ATOM 789 C CA . ASP A 1 99 ? 9.271 -2.094 3.009 1.00 88.56 99 ASP A CA 1
ATOM 790 C C . ASP A 1 99 ? 7.997 -2.160 2.172 1.00 88.56 99 ASP A C 1
ATOM 792 O O . ASP A 1 99 ? 7.421 -1.137 1.793 1.00 88.56 99 ASP A O 1
ATOM 796 N N . LEU A 1 100 ? 7.535 -3.389 1.931 1.00 92.50 100 LEU A N 1
ATOM 797 C CA . LEU A 1 100 ? 6.296 -3.686 1.214 1.00 92.50 100 LEU A CA 1
ATOM 798 C C . LEU A 1 100 ? 6.297 -3.094 -0.213 1.00 92.50 100 LEU A C 1
ATOM 800 O O . LEU A 1 100 ? 7.325 -3.057 -0.896 1.00 92.50 100 LEU A O 1
ATOM 804 N N . CYS A 1 101 ? 5.122 -2.703 -0.711 1.00 94.06 101 CYS A N 1
ATOM 805 C CA . CYS A 1 101 ? 4.934 -2.177 -2.059 1.00 94.06 101 CYS A CA 1
ATOM 806 C C . CYS A 1 101 ? 4.776 -0.658 -2.092 1.00 94.06 101 CYS A C 1
ATOM 808 O O . CYS A 1 101 ? 4.421 -0.007 -1.112 1.00 94.06 101 CYS A O 1
ATOM 810 N N . TRP A 1 102 ? 4.958 -0.108 -3.285 1.00 95.06 102 TRP A N 1
ATOM 811 C CA . TRP A 1 102 ? 4.531 1.240 -3.642 1.00 95.06 102 TRP A CA 1
ATOM 812 C C . TRP A 1 102 ? 3.263 1.139 -4.494 1.00 95.06 102 TRP A C 1
ATOM 814 O O . TRP A 1 102 ? 2.970 0.069 -5.029 1.00 95.06 102 TRP A O 1
ATOM 824 N N . PHE A 1 103 ? 2.501 2.220 -4.637 1.00 94.75 103 PHE A N 1
ATOM 825 C CA . PHE A 1 103 ? 1.289 2.235 -5.455 1.00 94.75 103 PHE A CA 1
ATOM 826 C C . PHE A 1 103 ? 1.390 3.290 -6.548 1.00 94.75 103 PHE A C 1
ATOM 828 O O . PHE A 1 103 ? 1.536 4.477 -6.264 1.00 94.75 103 PHE A O 1
ATOM 835 N N . HIS A 1 104 ? 1.246 2.862 -7.797 1.00 89.81 104 HIS A N 1
ATOM 836 C CA . HIS A 1 104 ? 1.162 3.773 -8.931 1.00 89.81 104 HIS A CA 1
ATOM 837 C C . HIS A 1 104 ? -0.260 3.840 -9.474 1.00 89.81 104 HIS A C 1
ATOM 839 O O . HIS A 1 104 ? -1.074 2.922 -9.317 1.00 89.81 104 HIS A O 1
ATOM 845 N N . ARG A 1 105 ? -0.540 4.920 -10.201 1.00 85.31 105 ARG A N 1
ATOM 846 C CA . ARG A 1 105 ? -1.719 4.984 -11.055 1.00 85.31 105 ARG A CA 1
ATOM 847 C C . ARG A 1 105 ? -1.483 4.144 -12.322 1.00 85.31 105 ARG A C 1
ATOM 849 O O . ARG A 1 105 ? -0.378 4.178 -12.882 1.00 85.31 105 ARG A O 1
ATOM 856 N N . PRO A 1 106 ? -2.488 3.411 -12.827 1.00 73.25 106 PRO A N 1
ATOM 857 C CA . PRO A 1 106 ? -2.394 2.713 -14.098 1.00 73.25 106 PRO A CA 1
ATOM 858 C C . PRO A 1 106 ? -2.079 3.739 -15.177 1.00 73.25 106 PRO A C 1
ATOM 860 O O . PRO A 1 106 ? -2.798 4.725 -15.351 1.00 73.25 106 PRO A O 1
ATOM 863 N N . ARG A 1 107 ? -0.960 3.536 -15.876 1.00 66.06 107 ARG A N 1
ATOM 864 C CA . ARG A 1 107 ? -0.606 4.401 -16.996 1.00 66.06 107 ARG A CA 1
ATOM 865 C C . ARG A 1 107 ? -1.653 4.196 -18.077 1.00 66.06 107 ARG A C 1
ATOM 867 O O . ARG A 1 107 ? -1.863 3.070 -18.524 1.00 66.06 107 ARG A O 1
ATOM 874 N N . GLU A 1 108 ? -2.272 5.277 -18.538 1.00 55.16 108 GLU A N 1
ATOM 875 C CA . GLU A 1 108 ? -2.902 5.245 -19.852 1.00 55.16 108 GLU A CA 1
ATOM 876 C C . GLU A 1 108 ? -1.816 4.805 -20.844 1.00 55.16 108 GLU A C 1
ATOM 878 O O . GLU A 1 108 ? -0.728 5.387 -20.873 1.00 55.16 108 GLU A O 1
ATOM 883 N N . ASN A 1 109 ? -2.060 3.708 -21.566 1.00 41.03 109 ASN A N 1
ATOM 884 C CA . ASN A 1 109 ? -1.135 3.127 -22.540 1.00 41.03 109 ASN A CA 1
ATOM 885 C C . ASN A 1 109 ? -0.466 4.229 -23.387 1.00 41.03 109 ASN A C 1
ATOM 887 O O . ASN A 1 109 ? -1.094 4.766 -24.296 1.00 41.03 109 ASN A O 1
ATOM 891 N N . GLY A 1 110 ? 0.802 4.570 -23.114 1.00 41.75 110 GLY A N 1
ATOM 892 C CA . GLY A 1 110 ? 1.516 5.553 -23.938 1.00 41.75 110 GLY A CA 1
ATOM 893 C C . GLY A 1 110 ? 2.771 6.214 -23.368 1.00 41.75 110 GLY A C 1
ATOM 894 O O . GLY A 1 110 ? 3.641 6.588 -24.151 1.00 41.75 110 GLY A O 1
ATOM 895 N N . ALA A 1 111 ? 2.942 6.345 -22.052 1.00 37.47 111 ALA A N 1
ATOM 896 C CA . ALA A 1 111 ? 4.120 7.034 -21.514 1.00 37.47 111 ALA A CA 1
ATOM 897 C C . ALA A 1 111 ? 5.251 6.048 -21.167 1.00 37.47 111 ALA A C 1
ATOM 899 O O . ALA A 1 111 ? 5.344 5.546 -20.043 1.00 37.47 111 ALA A O 1
ATOM 900 N N . LYS A 1 112 ? 6.139 5.779 -22.134 1.00 34.94 112 LYS A N 1
ATOM 901 C CA . LYS A 1 112 ? 7.507 5.331 -21.824 1.00 34.94 112 LYS A CA 1
ATOM 902 C C . LYS A 1 112 ? 8.189 6.463 -21.048 1.00 34.94 112 LYS A C 1
ATOM 904 O O . LYS A 1 112 ? 8.176 7.597 -21.518 1.00 34.94 112 LYS A O 1
ATOM 909 N N . ARG A 1 113 ? 8.750 6.170 -19.868 1.00 45.50 113 ARG A N 1
ATOM 910 C CA . ARG A 1 113 ? 9.646 7.122 -19.191 1.00 45.50 113 ARG A CA 1
ATOM 911 C C . ARG A 1 113 ? 10.869 7.308 -20.100 1.00 45.50 113 ARG A C 1
ATOM 913 O O . ARG A 1 113 ? 11.434 6.311 -20.551 1.00 45.50 113 ARG A O 1
ATOM 920 N N . ALA A 1 114 ? 11.157 8.563 -20.441 1.00 38.09 114 ALA A N 1
ATOM 921 C CA . ALA A 1 114 ? 12.412 8.984 -21.057 1.00 38.09 114 ALA A CA 1
ATOM 922 C C . ALA A 1 114 ? 13.529 8.995 -20.009 1.00 38.09 114 ALA A C 1
ATOM 924 O O . ALA A 1 114 ? 13.191 9.166 -18.814 1.00 38.09 114 ALA A O 1
#

Organism: NCBI:txid1123062

pLDDT: mean 88.74, std 12.97, range [34.94, 97.75]